Protein AF-A0A8B7E6K8-F1 (afdb_monomer_lite)

Secondary structure (DSSP, 8-state):
--HHHHHHHHHHHHHHHHHHHHHHHHHHHHHHHHHHHHHHHHHHHHHHHHHHHHHHHHHH-TTS-PPPTTTHHHHHHHHHHHHHHHHHHHHTT--SHHHHHHHHHHHIIIIITTHHHHHHHHTTHHHHHHHHHHHHHHHHHHHHHTGGG---THHHHHHHHHHHHHS------

Structure (mmCIF, N/CA/C/O backbone):
data_AF-A0A8B7E6K8-F1
#
_entry.id   AF-A0A8B7E6K8-F1
#
loop_
_atom_site.group_PDB
_atom_site.id
_atom_site.type_symbol
_atom_site.label_atom_id
_atom_site.label_alt_id
_atom_site.label_comp_id
_atom_site.label_asym_id
_atom_site.label_entity_id
_atom_site.label_seq_id
_atom_site.pdbx_PDB_ins_code
_atom_site.Cartn_x
_atom_site.Cartn_y
_atom_site.Cartn_z
_atom_site.occupancy
_atom_site.B_iso_or_equiv
_atom_site.auth_seq_id
_atom_site.auth_comp_id
_atom_site.auth_asym_id
_atom_site.auth_atom_id
_atom_site.pdbx_PDB_model_num
ATOM 1 N N . MET A 1 1 ? -44.374 36.396 42.648 1.00 59.31 1 MET A N 1
ATOM 2 C CA . MET A 1 1 ? -43.168 35.664 42.188 1.00 59.31 1 MET A CA 1
ATOM 3 C C . MET A 1 1 ? -42.153 36.664 41.630 1.00 59.31 1 MET A C 1
ATOM 5 O O . MET A 1 1 ? -42.457 37.327 40.643 1.00 59.31 1 MET A O 1
ATOM 9 N N . SER A 1 2 ? -41.024 36.884 42.321 1.00 72.00 2 SER A N 1
ATOM 10 C CA . SER A 1 2 ? -40.158 38.061 42.105 1.00 72.00 2 SER A CA 1
ATOM 11 C C . SER A 1 2 ? -39.382 38.002 40.779 1.00 72.00 2 SER A C 1
ATOM 13 O O . SER A 1 2 ? -38.995 36.928 40.314 1.00 72.00 2 SER A O 1
ATOM 15 N N . ARG A 1 3 ? -39.141 39.168 40.158 1.00 73.06 3 ARG A N 1
ATOM 16 C CA . ARG A 1 3 ? -38.395 39.312 38.888 1.00 73.06 3 ARG A CA 1
ATOM 17 C C . ARG A 1 3 ? -37.007 38.647 38.936 1.00 73.06 3 ARG A C 1
ATOM 19 O O . ARG A 1 3 ? -36.525 38.168 37.911 1.00 73.06 3 ARG A O 1
ATOM 26 N N . ASN A 1 4 ? -36.419 38.542 40.127 1.00 72.75 4 ASN A N 1
ATOM 27 C CA . ASN A 1 4 ? -35.128 37.895 40.361 1.00 72.75 4 ASN A CA 1
ATOM 28 C C . ASN A 1 4 ? -35.198 36.365 40.200 1.00 72.75 4 ASN A C 1
ATOM 30 O O . ASN A 1 4 ? -34.284 35.775 39.633 1.00 72.75 4 ASN A O 1
ATOM 34 N N . CYS A 1 5 ? -36.312 35.725 40.574 1.00 67.12 5 CYS A N 1
ATOM 35 C CA . CYS A 1 5 ? -36.519 34.282 40.397 1.00 67.12 5 CYS A CA 1
ATOM 36 C C . CYS A 1 5 ? -36.565 33.885 38.905 1.00 67.12 5 CYS A C 1
ATOM 38 O O . CYS A 1 5 ? -35.890 32.946 38.488 1.00 67.12 5 CYS A O 1
ATOM 40 N N . LYS A 1 6 ? -37.252 34.677 38.064 1.00 72.81 6 LYS A N 1
ATOM 41 C CA . LYS A 1 6 ? -37.303 34.455 36.604 1.00 72.81 6 LYS A CA 1
ATOM 42 C C . LYS A 1 6 ? -35.950 34.678 35.915 1.00 72.81 6 LYS A C 1
ATOM 44 O O . LYS A 1 6 ? -35.632 33.954 34.974 1.00 72.81 6 LYS A O 1
ATOM 49 N N . ARG A 1 7 ? -35.150 35.655 36.368 1.00 76.00 7 ARG A N 1
ATOM 50 C CA . ARG A 1 7 ? -33.782 35.881 35.856 1.00 76.00 7 ARG A CA 1
ATOM 51 C C . ARG A 1 7 ? -32.857 34.715 36.197 1.00 76.00 7 ARG A C 1
ATOM 53 O O . ARG A 1 7 ? -32.134 34.246 35.325 1.00 76.00 7 ARG A O 1
ATOM 60 N N . MET A 1 8 ? -32.946 34.205 37.424 1.00 73.69 8 MET A N 1
ATOM 61 C CA . MET A 1 8 ? -32.121 33.088 37.884 1.00 73.69 8 MET A CA 1
ATOM 62 C C . MET A 1 8 ? -32.458 31.776 37.159 1.00 73.69 8 MET A C 1
ATOM 64 O O . MET A 1 8 ? -31.558 31.022 36.804 1.00 73.69 8 MET A O 1
ATOM 68 N N . GLN A 1 9 ? -33.737 31.527 36.860 1.00 73.56 9 GLN A N 1
ATOM 69 C CA . GLN A 1 9 ? -34.141 30.380 36.0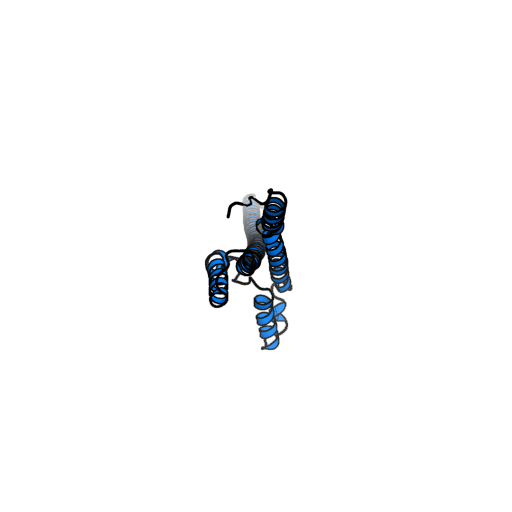40 1.00 73.56 9 GLN A CA 1
ATOM 70 C C . GLN A 1 9 ? -33.648 30.510 34.596 1.00 73.56 9 GLN A C 1
ATOM 72 O O . GLN A 1 9 ? -33.086 29.564 34.057 1.00 73.56 9 GLN A O 1
ATOM 77 N N . ARG A 1 10 ? -33.784 31.691 33.981 1.00 78.50 10 ARG A N 1
ATOM 78 C CA . ARG A 1 10 ? -33.334 31.927 32.601 1.00 78.50 10 ARG A CA 1
ATOM 79 C C . ARG A 1 10 ? -31.814 31.774 32.447 1.00 78.50 10 ARG A C 1
ATOM 81 O O . ARG A 1 10 ? -31.374 31.189 31.467 1.00 78.50 10 ARG A O 1
ATOM 88 N N . ALA A 1 11 ? -31.035 32.220 33.436 1.00 79.75 11 ALA A N 1
ATOM 89 C CA . ALA A 1 11 ? -29.585 32.020 33.471 1.00 79.75 11 ALA A CA 1
ATOM 90 C C . ALA A 1 11 ? -29.203 30.532 33.574 1.00 79.75 11 ALA A C 1
ATOM 92 O O . ALA A 1 11 ? -28.304 30.083 32.869 1.00 79.75 11 ALA A O 1
ATOM 93 N N . LYS A 1 12 ? -29.931 29.746 34.382 1.00 81.62 12 LYS A N 1
ATOM 94 C CA . LYS A 1 12 ? -29.737 28.289 34.452 1.00 81.62 12 LYS A CA 1
ATOM 95 C C . LYS A 1 12 ? -30.014 27.606 33.110 1.00 81.62 12 LYS A C 1
ATOM 97 O O . LYS A 1 12 ? -29.212 26.783 32.690 1.00 81.62 12 LYS A O 1
ATOM 102 N N . TYR A 1 13 ? -31.097 27.967 32.418 1.00 80.88 13 TYR A N 1
ATOM 103 C CA . TYR A 1 13 ? -31.407 27.385 31.106 1.00 80.88 13 TYR A CA 1
ATOM 104 C C . TYR A 1 13 ? -30.409 27.798 30.018 1.00 80.88 13 TYR A C 1
ATOM 106 O O . TYR A 1 13 ? -30.045 26.956 29.206 1.00 80.88 13 TYR A O 1
ATOM 114 N N . HIS A 1 14 ? -29.917 29.042 30.027 1.00 84.25 14 HIS A N 1
ATOM 115 C CA . HIS A 1 14 ? -28.852 29.462 29.109 1.00 84.25 14 HIS A CA 1
ATOM 116 C C . HIS A 1 14 ? -27.558 28.684 29.341 1.00 84.25 14 HIS A C 1
ATOM 118 O O . HIS A 1 14 ? -26.988 28.173 28.390 1.00 84.25 14 HIS A O 1
ATOM 124 N N . MET A 1 15 ? -27.130 28.524 30.595 1.00 80.69 15 MET A N 1
ATOM 125 C CA . MET A 1 15 ? -25.917 27.766 30.912 1.00 80.69 15 MET A CA 1
ATOM 126 C C . MET A 1 15 ? -26.021 26.298 30.467 1.00 80.69 15 MET A C 1
ATOM 128 O O . MET A 1 15 ? -25.060 25.740 29.952 1.00 80.69 15 MET A O 1
ATOM 132 N N . ILE A 1 16 ? -27.197 25.682 30.627 1.00 82.38 16 ILE A N 1
ATOM 133 C CA . ILE A 1 16 ? -27.453 24.311 30.160 1.00 82.38 16 ILE A CA 1
ATOM 134 C C . ILE A 1 16 ? -27.465 24.241 28.624 1.00 82.38 16 ILE A C 1
ATOM 136 O O . ILE A 1 16 ? -26.926 23.292 28.062 1.00 82.38 16 ILE A O 1
ATOM 140 N N . ALA A 1 17 ? -28.041 25.235 27.942 1.00 83.25 17 ALA A N 1
ATOM 141 C CA . ALA A 1 17 ? -28.073 25.292 26.481 1.00 83.25 17 ALA A CA 1
ATOM 142 C C . ALA A 1 17 ? -26.674 25.485 25.871 1.00 83.25 17 ALA A C 1
ATOM 144 O O . ALA A 1 17 ? -26.327 24.777 24.933 1.00 83.25 17 ALA A O 1
ATOM 145 N N . GLU A 1 18 ? -25.852 26.371 26.438 1.00 85.81 18 GLU A N 1
ATOM 146 C CA . GLU A 1 18 ? -24.450 26.571 26.035 1.00 85.81 18 GLU A CA 1
ATOM 147 C C . GLU A 1 18 ? -23.635 25.284 26.218 1.00 85.81 18 GLU A C 1
ATOM 149 O O . GLU A 1 18 ? -22.907 24.869 25.320 1.00 85.81 18 GLU A O 1
ATOM 154 N N . LEU A 1 19 ? -23.811 24.593 27.351 1.00 80.25 19 LEU A N 1
ATOM 155 C CA . LEU A 1 19 ? -23.129 23.325 27.610 1.00 80.25 19 LEU A CA 1
ATOM 156 C C . LEU A 1 19 ? -23.549 22.233 26.611 1.00 80.25 19 LEU A C 1
ATOM 158 O O . LEU A 1 19 ? -22.713 21.450 26.167 1.00 80.25 19 LEU A O 1
ATOM 162 N N . PHE A 1 20 ? -24.831 22.197 26.236 1.00 83.31 20 PHE A N 1
ATOM 163 C CA . PHE A 1 20 ? -25.351 21.273 25.228 1.00 83.31 20 PHE A CA 1
ATOM 164 C C . PHE A 1 20 ? -24.813 21.586 23.825 1.00 83.31 20 PHE A C 1
ATOM 166 O O . PHE A 1 20 ? -24.430 20.663 23.111 1.00 83.31 20 PHE A O 1
ATOM 173 N N . ILE A 1 21 ? -24.724 22.868 23.453 1.00 82.50 21 ILE A N 1
ATOM 174 C CA . ILE A 1 21 ? -24.148 23.315 22.176 1.00 82.50 21 ILE A CA 1
ATOM 175 C C . ILE A 1 21 ? -22.664 22.946 22.103 1.00 82.50 21 ILE A C 1
ATOM 177 O O . ILE A 1 21 ? -22.258 22.276 21.161 1.00 82.50 21 ILE A O 1
ATOM 181 N N . ILE A 1 22 ? -21.874 23.275 23.130 1.00 81.44 22 ILE A N 1
ATOM 182 C CA . ILE A 1 22 ? -20.438 22.956 23.173 1.00 81.44 22 ILE A CA 1
ATOM 183 C C . ILE A 1 22 ? -20.210 21.441 23.098 1.00 81.44 22 ILE A C 1
ATOM 185 O O . ILE A 1 22 ? -19.325 20.982 22.374 1.00 81.44 22 ILE A O 1
ATOM 189 N N . PHE A 1 23 ? -21.001 20.650 23.828 1.00 83.62 23 PHE A N 1
ATOM 190 C CA . PHE A 1 23 ? -20.898 19.192 23.798 1.00 83.62 23 PHE A CA 1
ATOM 191 C C . PHE A 1 23 ? -21.258 18.630 22.419 1.00 83.62 23 PHE A C 1
ATOM 193 O O . PHE A 1 23 ? -20.518 17.803 21.888 1.00 83.62 23 PHE A O 1
ATOM 200 N N . ASN A 1 24 ? -22.347 19.109 21.813 1.00 83.00 24 ASN A N 1
ATOM 201 C CA . ASN A 1 24 ? -22.772 18.682 20.485 1.00 83.00 24 ASN A CA 1
ATOM 202 C C . ASN A 1 24 ? -21.750 19.070 19.403 1.00 83.00 24 ASN A C 1
ATOM 204 O O . ASN A 1 24 ? -21.353 18.215 18.616 1.00 83.00 24 ASN A O 1
ATOM 208 N N . ASP A 1 25 ? -21.247 20.304 19.412 1.00 82.69 25 ASP A N 1
ATOM 209 C CA . ASP A 1 25 ? -20.233 20.772 18.460 1.00 82.69 25 ASP A CA 1
ATOM 210 C C . ASP A 1 25 ? -18.905 20.029 18.630 1.00 82.69 25 ASP A C 1
ATOM 212 O O . ASP A 1 25 ? -18.258 19.670 17.643 1.00 82.69 25 ASP A O 1
ATOM 216 N N . THR A 1 26 ? -18.515 19.722 19.872 1.00 79.38 26 THR A N 1
ATOM 217 C CA . THR A 1 26 ? -17.331 18.897 20.138 1.00 79.38 26 THR A CA 1
ATOM 218 C C . THR A 1 26 ? -17.530 17.491 19.585 1.00 79.38 26 THR A C 1
ATOM 220 O O . THR A 1 26 ? -16.656 16.996 18.881 1.00 79.38 26 THR A O 1
ATOM 223 N N . LEU A 1 27 ? -18.676 16.849 19.829 1.00 79.94 27 LEU A N 1
ATOM 224 C CA . LEU A 1 27 ? -18.949 15.506 19.308 1.00 79.94 27 LEU A CA 1
ATOM 225 C C . LEU A 1 27 ? -19.000 15.461 17.775 1.00 79.94 27 LEU A C 1
ATOM 227 O O . LEU A 1 27 ? -18.411 14.555 17.185 1.00 79.94 27 LEU A O 1
ATOM 231 N N . VAL A 1 28 ? -19.644 16.437 17.131 1.00 78.44 28 VAL A N 1
ATOM 232 C CA . VAL A 1 28 ? -19.680 16.557 15.664 1.00 78.44 28 VAL A CA 1
ATOM 233 C C . VAL A 1 28 ? -18.268 16.763 15.111 1.00 78.44 28 VAL A C 1
ATOM 235 O O . VAL A 1 28 ? -17.879 16.090 14.159 1.00 78.44 28 VAL A O 1
ATOM 238 N N . SER A 1 29 ? -17.458 17.606 15.756 1.00 81.19 29 SER A N 1
ATOM 239 C CA . SER A 1 29 ? -16.063 17.836 15.360 1.00 81.19 29 SER A CA 1
ATOM 240 C C . SER A 1 29 ? -15.196 16.582 15.507 1.00 81.19 29 SER A C 1
ATOM 242 O O . SER A 1 29 ? -14.369 16.301 14.642 1.00 81.19 29 SER A O 1
ATOM 244 N N . GLN A 1 30 ? -15.394 15.795 16.571 1.00 78.12 30 GLN A N 1
ATOM 245 C CA . GLN A 1 30 ? -14.696 14.517 16.755 1.00 78.12 30 GLN A CA 1
ATOM 246 C C . GLN A 1 30 ? -15.101 13.500 15.679 1.00 78.12 30 GLN A C 1
ATOM 248 O O . GLN A 1 30 ? -14.241 12.794 15.151 1.00 78.12 30 GLN A O 1
ATOM 253 N N . LEU A 1 31 ? -16.386 13.448 15.311 1.00 79.06 31 LEU A N 1
ATOM 254 C CA . LEU A 1 31 ? -16.872 12.565 14.251 1.00 79.06 31 LEU A CA 1
ATOM 255 C C . LEU A 1 31 ? -16.270 12.943 12.889 1.00 79.06 31 LEU A C 1
ATOM 257 O O . LEU A 1 31 ? -15.765 12.079 12.173 1.00 79.06 31 LEU A O 1
ATOM 261 N N . GLU A 1 32 ? -16.255 14.235 12.555 1.00 85.31 32 GLU A N 1
ATOM 262 C CA . GLU A 1 32 ? -15.641 14.745 11.325 1.00 85.31 32 GLU A CA 1
ATOM 263 C C . GLU A 1 32 ? -14.131 14.497 11.293 1.00 85.31 32 GLU A C 1
ATOM 265 O O . GLU A 1 32 ? -13.591 14.089 10.266 1.00 85.31 32 GLU A O 1
ATOM 270 N N . LEU A 1 33 ? -13.435 14.657 12.418 1.00 82.69 33 LEU A N 1
ATOM 271 C CA . LEU A 1 33 ? -12.001 14.385 12.500 1.00 82.69 33 LEU A CA 1
ATOM 272 C C . LEU A 1 33 ? -11.681 12.909 12.228 1.00 82.69 33 LEU A C 1
ATOM 274 O O . LEU A 1 33 ? -10.796 12.606 11.422 1.00 82.69 33 LEU A O 1
ATOM 278 N N . VAL A 1 34 ? -12.428 11.989 12.848 1.00 84.25 34 VAL A N 1
ATOM 279 C CA . VAL A 1 34 ? -12.337 10.550 12.547 1.00 84.25 34 VAL A CA 1
ATOM 280 C C . VAL A 1 34 ? -12.640 10.309 11.071 1.00 84.25 34 VAL A C 1
ATOM 282 O O . VAL A 1 34 ? -11.974 9.489 10.426 1.00 84.25 34 VAL A O 1
ATOM 285 N N . ASN A 1 35 ? -13.584 11.075 10.514 1.00 86.06 35 ASN A N 1
ATOM 286 C CA . ASN A 1 35 ? -13.944 10.950 9.119 1.00 86.06 35 ASN A CA 1
ATOM 287 C C . ASN A 1 35 ? -12.804 11.338 8.166 1.00 86.06 35 ASN A C 1
ATOM 289 O O . ASN A 1 35 ? -12.459 10.609 7.233 1.00 86.06 35 ASN A O 1
ATOM 293 N N . TYR A 1 36 ? -12.172 12.478 8.414 1.00 87.69 36 TYR A N 1
ATOM 294 C CA . TYR A 1 36 ? -11.003 12.919 7.660 1.00 87.69 36 TYR A CA 1
ATOM 295 C C . TYR A 1 36 ? -9.826 11.963 7.815 1.00 87.69 36 TYR A C 1
ATOM 297 O O . TYR A 1 36 ? -9.147 11.672 6.828 1.00 87.69 36 TYR A O 1
ATOM 305 N N . PHE A 1 37 ? -9.617 11.425 9.017 1.00 87.25 37 PHE A N 1
ATOM 306 C CA . PHE A 1 37 ? -8.547 10.471 9.264 1.00 87.25 37 PHE A CA 1
ATOM 307 C C . PHE A 1 37 ? -8.694 9.211 8.400 1.00 87.25 37 PHE A C 1
ATOM 309 O O . PHE A 1 37 ? -7.715 8.794 7.782 1.00 87.25 37 PHE A O 1
ATOM 316 N N . TYR A 1 38 ? -9.899 8.634 8.264 1.00 87.50 38 TYR A N 1
ATOM 317 C CA . TYR A 1 38 ? -10.075 7.472 7.381 1.00 87.50 38 TYR A CA 1
ATOM 318 C C . TYR A 1 38 ? -9.859 7.824 5.909 1.00 87.50 38 TYR A C 1
ATOM 320 O O . TYR A 1 38 ? -9.250 7.034 5.187 1.00 87.50 38 TYR A O 1
ATOM 328 N N . LYS A 1 39 ? -10.317 9.001 5.449 1.00 90.12 39 LYS A N 1
ATOM 329 C CA . LYS A 1 39 ? -10.135 9.424 4.047 1.00 90.12 39 LYS A CA 1
ATOM 330 C C . LYS A 1 39 ? -8.654 9.547 3.740 1.00 90.12 39 LYS A C 1
ATOM 332 O O . LYS A 1 39 ? -8.180 9.011 2.742 1.00 90.12 39 LYS A O 1
ATOM 337 N N . LEU A 1 40 ? -7.930 10.199 4.643 1.00 91.38 40 LEU A N 1
ATOM 338 C CA . LEU A 1 40 ? -6.494 10.384 4.552 1.00 91.38 40 LEU A CA 1
ATOM 339 C C . LEU A 1 40 ? -5.762 9.035 4.573 1.00 91.38 40 LEU A C 1
ATOM 341 O O . LEU A 1 40 ? -4.912 8.774 3.725 1.00 91.38 40 LEU A O 1
ATOM 345 N N . PHE A 1 41 ? -6.159 8.134 5.470 1.00 91.44 41 PHE A N 1
ATOM 346 C CA . PHE A 1 41 ? -5.597 6.789 5.568 1.00 91.44 41 PHE A CA 1
ATOM 347 C C . PHE A 1 41 ? -5.799 5.965 4.285 1.00 91.44 41 PHE A C 1
ATOM 349 O O . PHE A 1 41 ? -4.864 5.320 3.803 1.00 91.44 41 PHE A O 1
ATOM 356 N N . LEU A 1 42 ? -7.001 5.995 3.695 1.00 92.44 42 LEU A N 1
ATOM 357 C CA . LEU A 1 42 ? -7.296 5.323 2.422 1.00 92.44 42 LEU A CA 1
ATOM 358 C C . LEU A 1 42 ? -6.524 5.946 1.256 1.00 92.44 42 LEU A C 1
ATOM 360 O O . LEU A 1 42 ? -5.984 5.212 0.427 1.00 92.44 42 LEU A O 1
ATOM 364 N N . PHE A 1 43 ? -6.423 7.274 1.218 1.00 93.69 43 PHE A N 1
ATOM 365 C CA . PHE A 1 43 ? -5.645 7.991 0.212 1.00 93.69 43 PHE A CA 1
ATOM 366 C C . PHE A 1 43 ? -4.173 7.567 0.239 1.00 93.69 43 PHE A C 1
ATOM 368 O O . PHE A 1 43 ? -3.628 7.160 -0.787 1.00 93.69 43 PHE A O 1
ATOM 375 N N . PHE A 1 44 ? -3.541 7.558 1.415 1.00 94.38 44 PHE A N 1
ATOM 376 C CA . PHE A 1 44 ? -2.146 7.132 1.526 1.00 94.38 44 PHE A CA 1
ATOM 377 C C . PHE A 1 44 ? -1.947 5.651 1.194 1.00 94.38 44 PHE A C 1
ATOM 379 O O . PHE A 1 44 ? -0.902 5.296 0.647 1.00 94.38 44 PHE A O 1
ATOM 386 N N . LYS A 1 45 ? -2.929 4.780 1.465 1.00 93.56 45 LYS A N 1
ATOM 387 C CA . LYS A 1 45 ? -2.888 3.379 1.007 1.00 93.56 45 LYS A CA 1
ATOM 388 C C . LYS A 1 45 ? -2.915 3.261 -0.510 1.00 93.56 45 LYS A C 1
ATOM 390 O O . LYS A 1 45 ? -2.135 2.484 -1.056 1.00 93.56 45 LYS A O 1
ATOM 395 N N . LEU A 1 46 ? -3.785 4.027 -1.163 1.00 95.12 46 LEU A N 1
ATOM 396 C CA . LEU A 1 46 ? -3.877 4.074 -2.616 1.00 95.12 46 LEU A CA 1
ATOM 397 C C . LEU A 1 46 ? -2.546 4.546 -3.208 1.00 95.12 46 LEU A C 1
ATOM 399 O O . LEU A 1 46 ? -1.932 3.800 -3.963 1.00 95.12 46 LEU A O 1
ATOM 403 N N . VAL A 1 47 ? -2.044 5.708 -2.777 1.00 95.06 47 VAL A N 1
ATOM 404 C CA . VAL A 1 47 ? -0.774 6.281 -3.263 1.00 95.06 47 VAL A CA 1
ATOM 405 C C . VAL A 1 47 ? 0.405 5.334 -3.028 1.00 95.06 47 VAL A C 1
ATOM 407 O O . VAL A 1 47 ? 1.186 5.085 -3.943 1.00 95.06 47 VAL A O 1
ATOM 410 N N . SER A 1 48 ? 0.523 4.756 -1.828 1.00 94.50 48 SER A N 1
ATOM 411 C CA . SER A 1 48 ? 1.613 3.820 -1.515 1.00 94.50 48 SER A CA 1
ATOM 412 C C . SER A 1 48 ? 1.581 2.582 -2.415 1.00 94.50 48 SER A C 1
ATOM 414 O O . SER A 1 48 ? 2.633 2.099 -2.829 1.00 94.50 48 SER A O 1
ATOM 416 N N . SER A 1 49 ? 0.390 2.057 -2.721 1.00 94.94 49 SER A N 1
ATOM 417 C CA . SER A 1 49 ? 0.241 0.873 -3.575 1.00 94.94 49 SER A CA 1
ATOM 418 C C . SER A 1 49 ? 0.494 1.195 -5.051 1.00 94.94 49 SER A C 1
ATOM 420 O O . SER A 1 49 ? 1.174 0.424 -5.728 1.00 94.94 49 SER A O 1
ATOM 422 N N . THR A 1 50 ? 0.065 2.375 -5.517 1.00 96.00 50 THR A N 1
ATOM 423 C CA . THR A 1 50 ? 0.420 2.922 -6.838 1.00 96.00 50 THR A CA 1
ATOM 424 C C . THR A 1 50 ? 1.931 2.992 -7.018 1.00 96.00 50 THR A C 1
ATOM 426 O O . THR A 1 50 ? 2.458 2.485 -8.008 1.00 96.00 50 THR A O 1
ATOM 429 N N . LEU A 1 51 ? 2.639 3.571 -6.042 1.00 95.38 51 LEU A N 1
ATOM 430 C CA . LEU A 1 51 ? 4.098 3.670 -6.075 1.00 95.38 51 LEU A CA 1
ATOM 431 C C . LEU A 1 51 ? 4.755 2.290 -6.064 1.00 95.38 51 LEU A C 1
ATOM 433 O O . LEU A 1 51 ? 5.647 2.039 -6.868 1.00 95.38 51 LEU A O 1
ATOM 437 N N . LEU A 1 52 ? 4.305 1.383 -5.192 1.00 95.25 52 LEU A N 1
ATOM 438 C CA . LEU A 1 52 ? 4.883 0.045 -5.104 1.00 95.25 52 LEU A CA 1
ATOM 439 C C . LEU A 1 52 ? 4.774 -0.708 -6.436 1.00 95.25 52 LEU A C 1
ATOM 441 O O . LEU A 1 52 ? 5.781 -1.209 -6.928 1.00 95.25 52 LEU A O 1
ATOM 445 N N . VAL A 1 53 ? 3.576 -0.789 -7.024 1.00 96.19 53 VAL A N 1
ATOM 446 C CA . VAL A 1 53 ? 3.373 -1.551 -8.267 1.00 96.19 53 VAL A CA 1
ATOM 447 C C . VAL A 1 53 ? 4.073 -0.884 -9.450 1.00 96.19 53 VAL A C 1
ATOM 449 O O . VAL A 1 53 ? 4.760 -1.572 -10.202 1.00 96.19 53 VAL A O 1
ATOM 452 N N . GLY A 1 54 ? 3.977 0.443 -9.578 1.00 96.31 54 GLY A N 1
ATOM 453 C CA . GLY A 1 54 ? 4.648 1.175 -10.655 1.00 96.31 54 GLY A CA 1
ATOM 454 C C . GLY A 1 54 ? 6.173 1.029 -10.611 1.00 96.31 54 GLY A C 1
ATOM 455 O O . GLY A 1 54 ? 6.800 0.785 -11.641 1.00 96.31 54 GLY A O 1
ATOM 456 N N . LEU A 1 55 ? 6.777 1.102 -9.419 1.00 95.56 55 LEU A N 1
ATOM 457 C CA . LEU A 1 55 ? 8.221 0.914 -9.253 1.00 95.56 55 LEU A CA 1
ATOM 458 C C . LEU A 1 55 ? 8.651 -0.539 -9.469 1.00 95.56 55 LEU A C 1
ATOM 460 O O . LEU A 1 55 ? 9.720 -0.771 -10.028 1.00 95.56 55 LEU A O 1
ATOM 464 N N . ILE A 1 56 ? 7.833 -1.519 -9.069 1.00 95.56 56 ILE A N 1
ATOM 465 C CA . ILE A 1 56 ? 8.109 -2.926 -9.380 1.00 95.56 56 ILE A CA 1
ATOM 466 C C . ILE A 1 56 ? 8.152 -3.121 -10.896 1.00 95.56 56 ILE A C 1
ATOM 468 O O . ILE A 1 56 ? 9.123 -3.690 -11.379 1.00 95.56 56 ILE A O 1
ATOM 472 N N . PHE A 1 57 ? 7.170 -2.612 -11.645 1.00 95.69 57 PHE A N 1
ATOM 473 C CA . PHE A 1 57 ? 7.170 -2.708 -13.110 1.00 95.69 57 PHE A CA 1
ATOM 474 C C . PHE A 1 57 ? 8.368 -2.002 -13.744 1.00 95.69 57 PHE A C 1
ATOM 476 O O . PHE A 1 57 ? 9.006 -2.558 -14.635 1.00 95.69 57 PHE A O 1
ATOM 483 N N . ALA A 1 58 ? 8.745 -0.831 -13.227 1.00 94.44 58 ALA A N 1
ATOM 484 C CA . ALA A 1 58 ? 9.942 -0.136 -13.684 1.00 94.44 58 ALA A CA 1
ATOM 485 C C . ALA A 1 58 ? 11.229 -0.945 -13.454 1.00 94.44 58 ALA A C 1
ATOM 487 O O . ALA A 1 58 ? 12.114 -0.915 -14.307 1.00 94.44 58 ALA A O 1
ATOM 488 N N . LEU A 1 59 ? 11.347 -1.667 -12.334 1.00 94.62 59 LEU A N 1
ATOM 489 C CA . LEU A 1 59 ? 12.522 -2.495 -12.043 1.00 94.62 59 LEU A CA 1
ATOM 490 C C . LEU A 1 59 ? 12.532 -3.837 -12.782 1.00 94.62 59 LEU A C 1
ATOM 492 O O . LEU A 1 59 ? 13.613 -4.373 -13.026 1.00 94.62 59 LEU A O 1
ATOM 496 N N . THR A 1 60 ? 11.365 -4.415 -13.075 1.00 93.94 60 THR A N 1
ATOM 497 C CA . THR A 1 60 ? 11.261 -5.748 -13.689 1.00 93.94 60 THR A CA 1
ATOM 498 C C . THR A 1 60 ? 11.203 -5.721 -15.213 1.00 93.94 60 THR A C 1
ATOM 500 O O . THR A 1 60 ? 11.417 -6.769 -15.830 1.00 93.94 60 THR A O 1
ATOM 503 N N . ASP A 1 61 ? 10.948 -4.568 -15.838 1.00 92.31 61 ASP A N 1
ATOM 504 C CA . ASP A 1 61 ? 11.018 -4.458 -17.293 1.00 92.31 61 ASP A CA 1
ATOM 505 C C . ASP A 1 61 ? 12.466 -4.576 -17.793 1.00 92.31 61 ASP A C 1
ATOM 507 O O . ASP A 1 61 ? 13.326 -3.747 -17.504 1.00 92.31 61 ASP A O 1
ATOM 511 N N . LYS A 1 62 ? 12.711 -5.599 -18.617 1.00 88.69 62 LYS A N 1
ATOM 512 C CA . LYS A 1 62 ? 14.004 -5.891 -19.253 1.00 88.69 62 LYS A CA 1
ATOM 513 C C . LYS A 1 62 ? 14.443 -4.831 -20.263 1.00 88.69 62 LYS A C 1
ATOM 515 O O . LYS A 1 62 ? 15.614 -4.798 -20.629 1.00 88.69 62 LYS A O 1
ATOM 520 N N . ARG A 1 63 ? 13.505 -4.022 -20.758 1.00 88.25 63 ARG A N 1
ATOM 521 C CA . ARG A 1 63 ? 13.768 -2.896 -21.665 1.00 88.25 63 ARG A CA 1
ATOM 522 C C . ARG A 1 63 ? 14.291 -1.670 -20.907 1.00 88.25 63 ARG A C 1
ATOM 524 O O . ARG A 1 63 ? 14.864 -0.784 -21.529 1.00 88.25 63 ARG A O 1
ATOM 531 N N . ASN A 1 64 ? 14.102 -1.623 -19.587 1.00 89.25 64 ASN A N 1
ATOM 532 C CA . ASN A 1 64 ? 14.644 -0.577 -18.729 1.00 89.25 64 ASN A CA 1
ATOM 533 C C . ASN A 1 64 ? 16.033 -0.972 -18.192 1.00 89.25 64 ASN A C 1
ATOM 535 O O . ASN A 1 64 ? 16.387 -2.152 -18.137 1.00 89.25 64 ASN A O 1
ATOM 539 N N . ALA A 1 65 ? 16.813 0.012 -17.742 1.00 86.25 65 ALA A N 1
ATOM 540 C CA . ALA A 1 65 ? 18.081 -0.198 -17.044 1.00 86.25 65 ALA A CA 1
ATOM 541 C C . ALA A 1 65 ? 17.840 -0.697 -15.602 1.00 86.25 65 ALA A C 1
ATOM 543 O O . ALA A 1 65 ? 18.075 0.014 -14.623 1.00 86.25 65 ALA A O 1
ATOM 544 N N . GLY A 1 66 ? 17.309 -1.914 -15.479 1.00 86.62 66 GLY A N 1
ATOM 545 C CA . GLY A 1 66 ? 16.998 -2.557 -14.206 1.00 86.62 66 GLY A CA 1
ATOM 546 C C . GLY A 1 66 ? 18.226 -3.151 -13.495 1.00 86.62 66 GLY A C 1
ATOM 547 O O . GLY A 1 66 ? 19.268 -3.388 -14.113 1.00 86.62 66 GLY A O 1
ATOM 548 N N . PRO A 1 67 ? 18.119 -3.416 -12.180 1.00 90.38 67 PRO A N 1
ATOM 549 C CA . PRO A 1 67 ? 19.155 -4.099 -11.412 1.00 90.38 67 PRO A CA 1
ATOM 550 C C . PRO A 1 67 ? 19.358 -5.546 -11.881 1.00 90.38 67 PRO A C 1
ATOM 552 O O . PRO A 1 67 ? 18.474 -6.157 -12.485 1.00 90.38 67 PRO A O 1
ATOM 555 N N . SER A 1 68 ? 20.507 -6.138 -11.540 1.00 92.00 68 SER A N 1
ATOM 556 C CA . SER A 1 68 ? 20.742 -7.555 -11.823 1.00 92.00 68 SER A CA 1
ATOM 557 C C . SER A 1 68 ? 19.732 -8.450 -11.080 1.00 92.00 68 SER A C 1
ATOM 559 O O . SER A 1 68 ? 19.288 -8.105 -9.977 1.00 92.00 68 SER A O 1
ATOM 561 N N . PRO A 1 69 ? 19.378 -9.632 -11.623 1.00 91.44 69 PRO A N 1
ATOM 562 C CA . PRO A 1 69 ? 18.387 -10.519 -11.007 1.00 91.44 69 PRO A CA 1
ATOM 563 C C . PRO A 1 69 ? 18.706 -10.911 -9.559 1.00 91.44 69 PRO A C 1
ATOM 565 O O . PRO A 1 69 ? 17.796 -11.158 -8.771 1.00 91.44 69 PRO A O 1
ATOM 568 N N . GLN A 1 70 ? 19.990 -10.952 -9.195 1.00 94.81 70 GLN A N 1
ATOM 569 C CA . GLN A 1 70 ? 20.448 -11.310 -7.853 1.00 94.81 70 GLN A CA 1
ATOM 570 C C . GLN A 1 70 ? 20.161 -10.210 -6.823 1.00 94.81 70 GLN A C 1
ATOM 572 O O . GLN A 1 70 ? 19.880 -10.522 -5.667 1.00 94.81 70 GLN A O 1
ATOM 577 N N . VAL A 1 71 ? 20.219 -8.934 -7.222 1.00 95.12 71 VAL A N 1
ATOM 578 C CA . VAL A 1 71 ? 19.996 -7.794 -6.312 1.00 95.12 71 VAL A CA 1
ATOM 579 C C . VAL A 1 71 ? 18.579 -7.228 -6.409 1.00 95.12 71 VAL A C 1
ATOM 581 O O . VAL A 1 71 ? 18.162 -6.470 -5.537 1.00 95.12 71 VAL A O 1
ATOM 584 N N . LEU A 1 72 ? 17.798 -7.639 -7.411 1.00 94.50 72 LEU A N 1
ATOM 585 C CA . LEU A 1 72 ? 16.406 -7.225 -7.591 1.00 94.50 72 LEU A CA 1
ATOM 586 C C . LEU A 1 72 ? 15.535 -7.400 -6.322 1.00 94.50 72 LEU A C 1
ATOM 588 O O . LEU A 1 72 ? 14.841 -6.443 -5.968 1.00 94.50 72 LEU A O 1
ATOM 592 N N . PRO A 1 73 ? 15.581 -8.528 -5.575 1.00 95.38 73 PRO A N 1
ATOM 593 C CA . PRO A 1 73 ? 14.808 -8.664 -4.337 1.00 95.38 73 PRO A CA 1
ATOM 594 C C . PRO A 1 73 ? 15.199 -7.637 -3.268 1.00 95.38 73 PRO A C 1
ATOM 596 O O . PRO A 1 73 ? 14.333 -7.122 -2.560 1.00 95.38 73 PRO A O 1
ATOM 599 N N . LEU A 1 74 ? 16.491 -7.299 -3.177 1.00 96.56 74 LEU A N 1
ATOM 600 C CA . LEU A 1 74 ? 16.985 -6.271 -2.263 1.00 96.56 74 LEU A CA 1
ATOM 601 C C . LEU A 1 74 ? 16.459 -4.889 -2.667 1.00 96.56 74 LEU A C 1
ATOM 603 O O . LEU A 1 74 ? 15.967 -4.157 -1.812 1.00 96.56 74 LEU A O 1
ATOM 607 N N . CYS A 1 75 ? 16.490 -4.550 -3.958 1.00 96.12 75 CYS A N 1
ATOM 608 C CA . CYS A 1 75 ? 15.945 -3.289 -4.469 1.00 96.12 75 CYS A CA 1
ATOM 609 C C . CYS A 1 75 ? 14.442 -3.149 -4.178 1.00 96.12 75 CYS A C 1
ATOM 611 O O . CYS A 1 75 ? 14.004 -2.101 -3.706 1.00 96.12 75 CYS A O 1
ATOM 613 N N . ILE A 1 76 ? 13.657 -4.212 -4.386 1.00 95.38 76 ILE A N 1
ATOM 614 C CA . ILE A 1 76 ? 12.227 -4.225 -4.034 1.00 95.38 76 ILE A CA 1
ATOM 615 C C . ILE A 1 76 ? 12.048 -4.056 -2.519 1.00 95.38 76 ILE A C 1
ATOM 617 O O . ILE A 1 76 ? 11.204 -3.273 -2.083 1.00 95.38 76 ILE A O 1
ATOM 621 N N . GLY A 1 77 ? 12.867 -4.727 -1.706 1.00 94.75 77 GLY A N 1
ATOM 622 C CA . GLY A 1 77 ? 12.873 -4.552 -0.253 1.00 94.75 77 GLY A CA 1
ATOM 623 C C . GLY A 1 77 ? 13.150 -3.106 0.171 1.00 94.75 77 GLY A C 1
ATOM 624 O O . GLY A 1 77 ? 12.456 -2.582 1.042 1.00 94.75 77 GLY A O 1
ATOM 625 N N . LEU A 1 78 ? 14.095 -2.431 -0.487 1.00 96.06 78 LEU A N 1
ATOM 626 C CA . LEU A 1 78 ? 14.396 -1.017 -0.249 1.00 96.06 78 LEU A CA 1
ATOM 627 C C . LEU A 1 78 ? 13.255 -0.087 -0.681 1.00 96.06 78 LEU A C 1
ATOM 629 O O . LEU A 1 78 ? 13.003 0.902 0.003 1.00 96.06 78 LEU A O 1
ATOM 633 N N . ILE A 1 79 ? 12.521 -0.412 -1.751 1.00 94.88 79 ILE A N 1
ATOM 634 C CA . ILE A 1 79 ? 11.299 0.320 -2.128 1.00 94.88 79 ILE A CA 1
ATOM 635 C C . ILE A 1 79 ? 10.256 0.203 -1.020 1.00 94.88 79 ILE A C 1
ATOM 637 O O . ILE A 1 79 ? 9.732 1.215 -0.554 1.00 94.88 79 ILE A O 1
ATOM 641 N N . VAL A 1 80 ? 9.971 -1.020 -0.568 1.00 94.38 80 VAL A N 1
ATOM 642 C CA . VAL A 1 80 ? 9.006 -1.254 0.515 1.00 94.38 80 VAL A CA 1
ATOM 643 C C . VAL A 1 80 ? 9.444 -0.512 1.780 1.00 94.38 80 VAL A C 1
ATOM 645 O O . VAL A 1 80 ? 8.630 0.176 2.397 1.00 94.38 80 VAL A O 1
ATOM 648 N N . PHE A 1 81 ? 10.734 -0.573 2.117 1.00 94.44 81 PHE A N 1
ATOM 649 C CA . PHE A 1 81 ? 11.321 0.155 3.238 1.00 94.44 81 PHE A CA 1
ATOM 650 C C . PHE A 1 81 ? 11.145 1.673 3.108 1.00 94.44 81 PHE A C 1
ATOM 652 O O . PHE A 1 81 ? 10.651 2.303 4.043 1.00 94.44 81 PHE A O 1
ATOM 659 N N . GLY A 1 82 ? 11.467 2.254 1.951 1.00 94.69 82 GLY A N 1
ATOM 660 C CA . GLY A 1 82 ? 11.339 3.689 1.688 1.00 94.69 82 GLY A CA 1
ATOM 661 C C . GLY A 1 82 ? 9.893 4.184 1.752 1.00 94.69 82 GLY A C 1
ATOM 662 O O . GLY A 1 82 ? 9.609 5.165 2.440 1.00 94.69 82 GLY A O 1
ATOM 663 N N . ILE A 1 83 ? 8.955 3.467 1.121 1.00 93.94 83 ILE A N 1
ATOM 664 C CA . ILE A 1 83 ? 7.511 3.758 1.222 1.00 93.94 83 ILE A CA 1
ATOM 665 C C . ILE A 1 83 ? 7.061 3.654 2.684 1.00 93.94 83 ILE A C 1
ATOM 667 O O . ILE A 1 83 ? 6.273 4.463 3.170 1.00 93.94 83 ILE A O 1
ATOM 671 N N . GLY A 1 84 ? 7.605 2.679 3.403 1.00 91.62 84 GLY A N 1
ATOM 672 C CA . GLY A 1 84 ? 7.408 2.484 4.824 1.00 91.62 84 GLY A CA 1
ATOM 673 C C . GLY A 1 84 ? 7.834 3.653 5.703 1.00 91.62 84 GLY A C 1
ATOM 674 O O . GLY A 1 84 ? 7.081 4.056 6.586 1.00 91.62 84 GLY A O 1
ATOM 675 N N . LEU A 1 85 ? 9.016 4.213 5.458 1.00 93.56 85 LEU A N 1
ATOM 676 C CA . LEU A 1 85 ? 9.501 5.388 6.181 1.00 93.56 85 LEU A CA 1
ATOM 677 C C . LEU A 1 85 ? 8.694 6.646 5.833 1.00 93.56 85 LEU A C 1
ATOM 679 O O . LEU A 1 85 ? 8.400 7.441 6.720 1.00 93.56 85 LEU A O 1
ATOM 683 N N . ALA A 1 86 ? 8.298 6.806 4.569 1.00 91.31 86 ALA A N 1
ATOM 684 C CA . ALA A 1 86 ? 7.560 7.982 4.108 1.00 91.31 86 ALA A CA 1
ATOM 685 C C . ALA A 1 86 ? 6.080 7.979 4.538 1.00 91.31 86 ALA A C 1
ATOM 687 O O . ALA A 1 86 ? 5.535 9.010 4.934 1.00 91.31 86 ALA A O 1
ATOM 688 N N . PHE A 1 87 ? 5.413 6.823 4.466 1.00 91.38 87 PHE A N 1
ATOM 689 C CA . PHE A 1 87 ? 3.956 6.721 4.613 1.00 91.38 87 PHE A CA 1
ATOM 690 C C . PHE A 1 87 ? 3.500 5.713 5.674 1.00 91.38 87 PHE A C 1
ATOM 692 O O . PHE A 1 87 ? 2.297 5.538 5.867 1.00 91.38 87 PHE A O 1
ATOM 699 N N . GLY A 1 88 ? 4.415 5.065 6.400 1.00 87.19 88 GLY A N 1
ATOM 700 C CA . GLY A 1 88 ? 4.092 3.977 7.329 1.00 87.19 88 GLY A CA 1
ATOM 701 C C . GLY A 1 88 ? 3.088 4.356 8.415 1.00 87.19 88 GLY A C 1
ATOM 702 O O . GLY A 1 88 ? 2.146 3.599 8.650 1.00 87.19 88 GLY A O 1
ATOM 703 N N . ILE A 1 89 ? 3.234 5.540 9.018 1.00 87.00 89 ILE A N 1
ATOM 704 C CA . ILE A 1 89 ? 2.297 6.058 10.033 1.00 87.00 89 ILE A CA 1
ATOM 705 C C . ILE A 1 89 ? 0.940 6.394 9.398 1.00 87.00 89 ILE A C 1
ATOM 707 O O . ILE A 1 89 ? -0.108 6.111 9.972 1.00 87.00 89 ILE A O 1
ATOM 711 N N . ASN A 1 90 ? 0.957 6.928 8.178 1.00 87.12 90 ASN A N 1
ATOM 712 C CA . ASN A 1 90 ? -0.235 7.398 7.482 1.00 87.12 90 ASN A CA 1
ATOM 713 C C . ASN A 1 90 ? -1.105 6.267 6.909 1.00 87.12 90 ASN A C 1
ATOM 715 O O . ASN A 1 90 ? -2.312 6.440 6.783 1.00 87.12 90 ASN A O 1
ATOM 719 N N . CYS A 1 91 ? -0.523 5.118 6.543 1.00 82.88 91 CYS A N 1
ATOM 720 C CA . CYS A 1 91 ? -1.243 4.000 5.912 1.00 82.88 91 CYS A CA 1
ATOM 721 C C . CYS A 1 91 ? -1.158 2.672 6.696 1.00 82.88 91 CYS A C 1
ATOM 723 O O . CYS A 1 91 ? -1.662 1.630 6.242 1.00 82.88 91 CYS A O 1
ATOM 725 N N . GLY A 1 92 ? -0.505 2.673 7.865 1.00 81.19 92 GLY A N 1
ATOM 726 C CA . GLY A 1 92 ? -0.288 1.488 8.705 1.00 81.19 92 GLY A CA 1
ATOM 727 C C . GLY A 1 92 ? 0.600 0.422 8.050 1.00 81.19 92 GLY A C 1
ATOM 728 O O . GLY A 1 92 ? 0.454 -0.773 8.327 1.00 81.19 92 GLY A O 1
ATOM 729 N N . TYR A 1 93 ? 1.459 0.831 7.106 1.00 79.00 93 TYR A N 1
ATOM 730 C CA . TYR A 1 93 ? 2.305 -0.056 6.290 1.00 79.00 93 TYR A CA 1
ATOM 731 C C . TYR A 1 93 ? 1.512 -1.114 5.491 1.00 79.00 93 TYR A C 1
ATOM 733 O O . TYR A 1 93 ? 2.025 -2.148 5.060 1.00 79.00 93 TYR A O 1
ATOM 741 N N . GLY A 1 94 ? 0.206 -0.923 5.322 1.00 77.56 94 GLY A 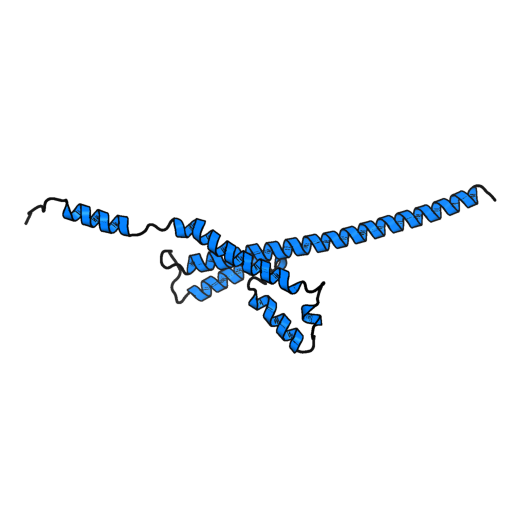N 1
ATOM 742 C CA . GLY A 1 94 ? -0.635 -1.874 4.605 1.00 77.56 94 GLY A CA 1
ATOM 743 C C . GLY A 1 94 ? -0.710 -1.507 3.134 1.00 77.56 94 GLY A C 1
ATOM 744 O O . GLY A 1 94 ? -1.698 -0.891 2.744 1.00 77.56 94 GLY A O 1
ATOM 745 N N . ILE A 1 95 ? 0.327 -1.873 2.378 1.00 83.00 95 ILE A N 1
ATOM 746 C CA . ILE A 1 95 ? 0.473 -1.605 0.934 1.00 83.00 95 ILE A CA 1
ATOM 747 C C . ILE A 1 95 ? -0.065 -2.776 0.081 1.00 83.00 95 ILE A C 1
ATOM 749 O O . ILE A 1 95 ? -0.430 -2.593 -1.078 1.00 83.00 95 ILE A O 1
ATOM 753 N N . ASN A 1 96 ? -0.135 -3.977 0.671 1.00 84.75 96 ASN A N 1
ATOM 754 C CA . ASN A 1 96 ? -0.613 -5.208 0.040 1.00 84.75 96 ASN A CA 1
ATOM 755 C C . ASN A 1 96 ? -1.933 -5.703 0.683 1.00 84.75 96 ASN A C 1
ATOM 757 O O . ASN A 1 96 ? -1.963 -5.925 1.904 1.00 84.75 96 ASN A O 1
ATOM 761 N N . PRO A 1 97 ? -2.996 -5.957 -0.110 1.00 85.12 97 PRO A N 1
ATOM 762 C CA . PRO A 1 97 ? -4.257 -6.534 0.359 1.00 85.12 97 PRO A CA 1
ATOM 763 C C . PRO A 1 97 ? -4.094 -7.765 1.260 1.00 85.12 97 PRO A C 1
ATOM 765 O O . PRO A 1 97 ? -4.673 -7.812 2.348 1.00 85.12 97 PRO A O 1
ATOM 768 N N . ALA A 1 98 ? -3.246 -8.720 0.866 1.00 87.31 98 ALA A N 1
ATOM 769 C CA . ALA A 1 98 ? -3.014 -9.960 1.603 1.00 87.31 98 ALA A CA 1
ATOM 770 C C . ALA A 1 98 ? -2.409 -9.696 2.991 1.00 87.31 98 ALA A C 1
ATOM 772 O O . ALA A 1 98 ? -2.860 -10.266 3.984 1.00 87.31 98 ALA A O 1
ATOM 773 N N . ARG A 1 99 ? -1.468 -8.743 3.091 1.00 86.25 99 ARG A N 1
ATOM 774 C CA . ARG A 1 99 ? -0.866 -8.321 4.371 1.00 86.25 99 ARG A CA 1
ATOM 775 C C . ARG A 1 99 ? -1.913 -7.756 5.335 1.00 86.25 99 ARG A C 1
ATOM 777 O O . ARG A 1 99 ? -1.741 -7.857 6.543 1.00 86.25 99 ARG A O 1
ATOM 784 N N . ASN A 1 100 ? -2.979 -7.138 4.825 1.00 84.25 100 ASN A N 1
ATOM 785 C CA . ASN A 1 100 ? -4.021 -6.553 5.672 1.00 84.25 100 ASN A CA 1
ATOM 786 C C . ASN A 1 100 ? -5.098 -7.576 6.053 1.00 84.25 100 ASN A C 1
ATOM 788 O O . ASN A 1 100 ? -5.621 -7.501 7.163 1.00 84.25 100 ASN A O 1
ATOM 792 N N . LEU A 1 101 ? -5.447 -8.493 5.147 1.00 86.81 101 LEU A N 1
ATOM 793 C CA . LEU A 1 101 ? -6.554 -9.430 5.337 1.00 86.81 101 LEU A CA 1
ATOM 794 C C . LEU A 1 101 ? -6.143 -10.677 6.132 1.00 86.81 101 LEU A C 1
ATOM 796 O O . LEU A 1 101 ? -6.870 -11.080 7.037 1.00 86.81 101 LEU A O 1
ATOM 800 N N . ILE A 1 102 ? -4.974 -11.260 5.844 1.00 88.88 102 ILE A N 1
ATOM 801 C CA . ILE A 1 102 ? -4.549 -12.532 6.453 1.00 88.88 102 ILE A CA 1
ATOM 802 C C . ILE A 1 102 ? -4.439 -12.425 7.980 1.00 88.88 102 ILE A C 1
ATOM 804 O O . ILE A 1 102 ? -5.032 -13.266 8.652 1.00 88.88 102 ILE A O 1
ATOM 808 N N . PRO A 1 103 ? -3.784 -11.399 8.566 1.00 88.75 103 PRO A N 1
ATOM 809 C CA . PRO A 1 103 ? -3.719 -11.283 10.020 1.00 88.75 103 PRO A CA 1
ATOM 810 C C . PRO A 1 103 ? -5.097 -11.143 10.669 1.00 88.75 103 PRO A C 1
ATOM 812 O O . PRO A 1 103 ? -5.285 -11.634 11.772 1.00 88.75 103 PRO A O 1
ATOM 815 N N . ARG A 1 104 ? -6.072 -10.524 9.987 1.00 87.81 104 ARG A N 1
ATOM 816 C CA . ARG A 1 104 ? -7.443 -10.357 10.500 1.00 87.81 104 ARG A CA 1
ATOM 817 C C . ARG A 1 104 ? -8.237 -11.656 10.470 1.00 87.81 104 ARG A C 1
ATOM 819 O O . ARG A 1 104 ? -8.975 -11.948 11.403 1.00 87.81 104 ARG A O 1
ATOM 826 N N . ILE A 1 105 ? -8.083 -12.437 9.403 1.00 90.19 105 ILE A N 1
ATOM 827 C CA . ILE A 1 105 ? -8.675 -13.776 9.321 1.00 90.19 105 ILE A CA 1
ATOM 828 C C . ILE A 1 105 ? -8.034 -14.678 10.376 1.00 90.19 105 ILE A C 1
ATOM 830 O O . ILE A 1 105 ? -8.734 -15.390 11.089 1.00 90.19 105 ILE A O 1
ATOM 834 N N . PHE A 1 106 ? -6.709 -14.612 10.518 1.00 92.31 106 PHE A N 1
ATOM 835 C CA . PHE A 1 106 ? -5.999 -15.377 11.530 1.00 92.31 106 PHE A CA 1
ATOM 836 C C . PHE A 1 106 ? -6.476 -15.022 12.940 1.00 92.31 106 PHE A C 1
ATOM 838 O O . PHE A 1 106 ? -6.808 -15.927 13.695 1.00 92.31 106 PHE A O 1
ATOM 845 N N . THR A 1 107 ? -6.588 -13.737 13.291 1.00 90.50 107 THR A N 1
ATOM 846 C CA . THR A 1 107 ? -7.092 -13.341 14.616 1.00 90.50 107 THR A CA 1
ATOM 847 C C . THR A 1 107 ? -8.544 -13.755 14.828 1.00 90.50 107 THR A C 1
ATOM 849 O O . THR A 1 107 ? -8.882 -14.207 15.923 1.00 90.50 107 THR A O 1
ATOM 852 N N . ALA A 1 108 ? -9.383 -13.691 13.790 1.00 90.25 108 ALA A N 1
ATOM 853 C CA . ALA A 1 108 ? -10.753 -14.190 13.855 1.00 90.25 108 ALA A CA 1
ATOM 854 C C . ALA A 1 108 ? -10.805 -15.685 14.217 1.00 90.25 108 ALA A C 1
ATOM 856 O O . ALA A 1 108 ? -11.586 -16.099 15.074 1.00 90.25 108 ALA A O 1
ATOM 857 N N . ILE A 1 109 ? -9.926 -16.493 13.620 1.00 92.69 109 ILE A N 1
ATOM 858 C CA . ILE A 1 109 ? -9.829 -17.933 13.896 1.00 92.69 109 ILE A CA 1
ATOM 859 C C . ILE A 1 109 ? -9.158 -18.201 15.254 1.00 92.69 109 ILE A C 1
ATOM 861 O O . ILE A 1 109 ? -9.558 -19.116 15.968 1.00 92.69 109 ILE A O 1
ATOM 865 N N . ALA A 1 110 ? -8.182 -17.382 15.652 1.00 92.00 110 ALA A N 1
ATOM 866 C CA . ALA A 1 110 ? -7.372 -17.553 16.862 1.00 92.00 110 ALA A CA 1
ATOM 867 C C . ALA A 1 110 ? -8.093 -17.196 18.178 1.00 92.00 110 ALA A C 1
ATOM 869 O O . ALA A 1 110 ? -7.456 -17.121 19.226 1.00 92.00 110 ALA A O 1
ATOM 870 N N . GLY A 1 111 ? -9.408 -16.970 18.141 1.00 89.81 111 GLY A N 1
ATOM 871 C CA . GLY A 1 111 ? -10.234 -16.770 19.335 1.00 89.81 111 GLY A CA 1
ATOM 872 C C . GLY A 1 111 ? -10.922 -15.410 19.424 1.00 89.81 111 GLY A C 1
ATOM 873 O O . GLY A 1 111 ? -11.835 -15.267 20.233 1.00 89.81 111 GLY A O 1
ATOM 874 N N . TRP A 1 112 ? -10.568 -14.448 18.562 1.00 87.94 112 TRP A N 1
ATOM 875 C CA . TRP A 1 112 ? -11.257 -13.150 18.488 1.00 87.94 112 TRP A CA 1
ATOM 876 C C . TRP A 1 112 ? -12.513 -13.168 17.614 1.00 87.94 112 TRP A C 1
ATOM 878 O O . TRP A 1 112 ? -13.179 -12.144 17.521 1.00 87.94 112 TRP A O 1
ATOM 888 N N . LYS A 1 113 ? -12.846 -14.307 16.990 1.00 88.44 113 LYS A N 1
ATOM 889 C CA . LYS A 1 113 ? -14.099 -14.540 16.254 1.00 88.44 113 LYS A CA 1
ATOM 890 C C . LYS A 1 113 ? -14.409 -13.401 15.261 1.00 88.44 113 LYS A C 1
ATOM 892 O O . LYS A 1 113 ? -13.517 -12.895 14.582 1.00 88.44 113 LYS A O 1
ATOM 897 N N . VAL A 1 114 ? -15.676 -13.022 15.105 1.00 84.81 114 VAL A N 1
ATOM 898 C CA . VAL A 1 114 ? -16.106 -12.027 14.108 1.00 84.81 114 VAL A CA 1
ATOM 899 C C . VAL A 1 114 ? -15.709 -10.610 14.533 1.00 84.81 114 VAL A C 1
ATOM 901 O O . VAL A 1 114 ? -15.598 -9.725 13.688 1.00 84.81 114 VAL A O 1
ATOM 904 N N . GLU A 1 115 ? -15.400 -10.394 15.808 1.00 83.06 115 GLU A N 1
ATOM 905 C CA . GLU A 1 115 ? -14.986 -9.119 16.391 1.00 83.06 115 GLU A CA 1
ATOM 906 C C . GLU A 1 115 ? -13.695 -8.578 15.753 1.00 83.06 115 GLU A C 1
ATOM 908 O O . GLU A 1 115 ? -13.529 -7.367 15.600 1.00 83.06 115 GLU A O 1
ATOM 913 N N . ALA A 1 116 ? -12.818 -9.464 15.274 1.00 78.75 116 ALA A N 1
ATOM 914 C CA . ALA A 1 116 ? -11.631 -9.090 14.499 1.00 78.75 116 ALA A CA 1
ATOM 915 C C . ALA A 1 116 ? -11.955 -8.450 13.128 1.00 78.75 116 ALA A C 1
ATOM 917 O O . ALA A 1 116 ? -11.131 -7.719 12.561 1.00 78.75 116 ALA A O 1
ATOM 918 N N . LEU A 1 117 ? -13.147 -8.720 12.589 1.00 82.50 117 LEU A N 1
ATOM 919 C CA . LEU A 1 117 ? -13.620 -8.251 11.283 1.00 82.50 117 LEU A CA 1
ATOM 920 C C . LEU A 1 117 ? -14.728 -7.197 11.397 1.00 82.50 117 LEU A C 1
ATOM 922 O O . LEU A 1 117 ? -14.888 -6.398 10.477 1.00 82.50 117 LEU A O 1
ATOM 926 N N . SER A 1 118 ? -15.468 -7.155 12.506 1.00 82.44 118 SER A N 1
ATOM 927 C CA . SER A 1 118 ? -16.620 -6.262 12.686 1.00 82.44 118 SER A CA 1
ATOM 928 C C . SER A 1 118 ? -16.260 -4.844 13.136 1.00 82.44 118 SER A C 1
ATOM 930 O O . SER A 1 118 ? -17.148 -3.992 13.226 1.00 82.44 118 SER A O 1
ATOM 932 N N . TYR A 1 119 ? -14.975 -4.555 13.373 1.00 79.56 119 TYR A N 1
ATOM 933 C CA . TYR A 1 119 ? -14.511 -3.224 13.766 1.00 79.56 119 TYR A CA 1
ATOM 934 C C . TYR A 1 119 ? -15.057 -2.125 12.836 1.00 79.56 119 TYR A C 1
ATOM 936 O O . TYR A 1 119 ? -14.890 -2.199 11.615 1.00 79.56 119 TYR A O 1
ATOM 944 N N . GLN A 1 120 ? -15.679 -1.102 13.437 1.00 74.06 120 GLN A N 1
ATOM 945 C CA . GLN A 1 120 ? -16.244 0.075 12.758 1.00 74.06 120 GLN A CA 1
ATOM 946 C C . GLN A 1 120 ? -17.118 -0.295 11.548 1.00 74.06 120 GLN A C 1
ATOM 948 O O . GLN A 1 120 ? -16.857 0.129 10.426 1.00 74.06 120 GLN A O 1
ATOM 953 N N . ASN A 1 121 ? -18.145 -1.118 11.780 1.00 81.56 121 ASN A N 1
ATOM 954 C CA . ASN A 1 121 ? -19.094 -1.549 10.750 1.00 81.56 121 ASN A CA 1
ATOM 955 C C . ASN A 1 121 ? -18.403 -2.212 9.543 1.00 81.56 121 ASN A C 1
ATOM 957 O O . ASN A 1 121 ? -18.599 -1.828 8.390 1.00 81.56 121 ASN A O 1
ATOM 961 N N . TYR A 1 122 ? -17.563 -3.211 9.828 1.00 82.62 122 TYR A N 1
ATOM 962 C CA . TYR A 1 122 ? -16.859 -3.999 8.815 1.00 82.62 122 TYR A CA 1
ATOM 963 C C . TYR A 1 122 ? -15.909 -3.185 7.926 1.00 82.62 122 TYR A C 1
ATOM 965 O O . TYR A 1 122 ? -15.725 -3.506 6.758 1.00 82.62 122 TYR A O 1
ATOM 973 N N . TYR A 1 123 ? -15.221 -2.177 8.464 1.00 84.56 123 TYR A N 1
ATOM 974 C CA . TYR A 1 123 ? -14.325 -1.303 7.691 1.00 84.56 123 TYR A CA 1
ATOM 975 C C . TYR A 1 123 ? -13.151 -2.022 6.983 1.00 84.56 123 TYR A C 1
ATOM 977 O O . TYR A 1 123 ? -12.473 -1.437 6.143 1.00 84.56 123 TYR A O 1
ATOM 985 N N . PHE A 1 124 ? -12.881 -3.297 7.280 1.00 86.12 124 PHE A N 1
ATOM 986 C CA . PHE A 1 124 ? -11.732 -4.042 6.750 1.00 86.12 124 PHE A CA 1
ATOM 987 C C . PHE A 1 124 ? -11.660 -4.109 5.210 1.00 86.12 124 PHE A C 1
ATOM 989 O O . PHE A 1 124 ? -10.555 -4.218 4.672 1.00 86.12 124 PHE A O 1
ATOM 996 N N . TRP A 1 125 ? -12.794 -4.032 4.500 1.00 88.56 125 TRP A N 1
ATOM 997 C CA . TRP A 1 125 ? -12.840 -4.105 3.033 1.00 88.56 125 TRP A CA 1
ATOM 998 C C . TRP A 1 125 ? -12.358 -2.817 2.351 1.00 88.56 125 TRP A C 1
ATOM 1000 O O . TRP A 1 125 ? -11.737 -2.884 1.290 1.00 88.56 125 TRP A O 1
ATOM 1010 N N . ALA A 1 126 ? -12.584 -1.646 2.954 1.00 90.44 126 ALA A N 1
ATOM 1011 C CA . ALA A 1 126 ? -12.269 -0.363 2.322 1.00 90.44 126 ALA A CA 1
ATOM 1012 C C . ALA A 1 126 ? -10.756 -0.189 2.070 1.00 90.44 126 ALA A C 1
ATOM 1014 O O . ALA A 1 126 ? -10.366 0.109 0.937 1.00 90.44 126 ALA A O 1
ATOM 1015 N N . PRO A 1 127 ? -9.864 -0.478 3.041 1.00 89.25 127 PRO A N 1
ATOM 1016 C CA . PRO A 1 127 ? -8.427 -0.518 2.800 1.00 89.25 127 PRO A CA 1
ATOM 1017 C C . PRO A 1 127 ? -8.015 -1.491 1.696 1.00 89.25 127 PRO A C 1
ATOM 1019 O O . PRO A 1 127 ? -7.075 -1.195 0.961 1.00 89.25 127 PRO A O 1
ATOM 1022 N N . ILE A 1 128 ? -8.664 -2.656 1.596 1.00 91.88 128 ILE A N 1
ATOM 1023 C CA . ILE A 1 128 ? -8.343 -3.685 0.595 1.00 91.88 128 ILE A CA 1
ATOM 1024 C C . ILE A 1 128 ? -8.610 -3.141 -0.808 1.00 91.88 128 ILE A C 1
ATOM 1026 O O . ILE A 1 128 ? -7.723 -3.203 -1.659 1.00 91.88 128 ILE A O 1
ATOM 1030 N N . LEU A 1 129 ? -9.782 -2.538 -1.019 1.00 93.50 129 LEU A N 1
ATOM 1031 C CA . LEU A 1 129 ? -10.124 -1.919 -2.298 1.00 93.50 129 LEU A CA 1
ATOM 1032 C C . LEU A 1 129 ? -9.175 -0.774 -2.655 1.00 93.50 129 LEU A C 1
ATOM 1034 O O . LEU A 1 129 ? -8.704 -0.723 -3.786 1.00 93.50 129 LEU A O 1
ATOM 1038 N N . ALA A 1 130 ? -8.828 0.097 -1.703 1.00 93.50 130 ALA A N 1
ATOM 1039 C CA . ALA A 1 130 ? -7.890 1.195 -1.956 1.00 93.50 130 ALA A CA 1
ATOM 1040 C C . ALA A 1 130 ? -6.520 0.698 -2.457 1.00 93.50 130 ALA A C 1
ATOM 1042 O O . ALA A 1 130 ? -5.933 1.301 -3.352 1.00 93.50 130 ALA A O 1
ATOM 1043 N N . GLN A 1 131 ? -6.025 -0.419 -1.917 1.00 94.00 131 GLN A N 1
ATOM 1044 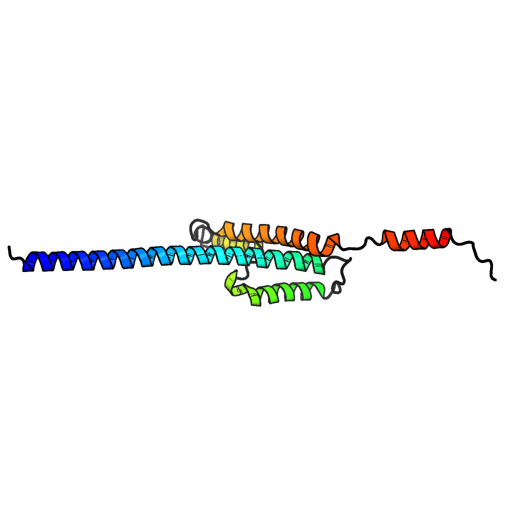C CA . GLN A 1 131 ? -4.757 -1.019 -2.344 1.00 94.00 131 GLN A CA 1
ATOM 1045 C C . GLN A 1 131 ? -4.868 -1.700 -3.714 1.00 94.00 131 GLN A C 1
ATOM 1047 O O . GLN A 1 131 ? -3.973 -1.550 -4.536 1.00 94.00 131 GLN A O 1
ATOM 1052 N N . LEU A 1 132 ? -5.966 -2.412 -3.991 1.00 95.06 132 LEU A N 1
ATOM 1053 C CA . LEU A 1 132 ? -6.199 -3.006 -5.313 1.00 95.06 132 LEU A CA 1
ATOM 1054 C C . LEU A 1 132 ? -6.285 -1.929 -6.401 1.00 95.06 132 LEU A C 1
ATOM 1056 O O . LEU A 1 132 ? -5.625 -2.040 -7.433 1.00 95.06 132 LEU A O 1
ATOM 1060 N N . LEU A 1 133 ? -7.043 -0.860 -6.140 1.00 96.38 133 LEU A N 1
ATOM 1061 C CA . LEU A 1 133 ? -7.146 0.288 -7.039 1.00 96.38 133 LEU A CA 1
ATOM 1062 C C . LEU A 1 133 ? -5.796 0.985 -7.216 1.00 96.38 133 LEU A C 1
ATOM 1064 O O . LEU A 1 133 ? -5.420 1.292 -8.342 1.00 96.38 133 LEU A O 1
ATOM 1068 N N . GLY A 1 134 ? -5.043 1.183 -6.131 1.00 95.38 134 GLY A N 1
ATOM 1069 C CA . GLY A 1 134 ? -3.693 1.736 -6.202 1.00 95.38 134 GLY A CA 1
ATOM 1070 C C . GLY A 1 134 ? -2.772 0.897 -7.088 1.00 95.38 134 GLY A C 1
ATOM 1071 O O . GLY A 1 134 ? -2.120 1.440 -7.970 1.00 95.38 134 GLY A O 1
ATOM 1072 N N . GLY A 1 135 ? -2.780 -0.431 -6.950 1.00 95.31 135 GLY A N 1
ATOM 1073 C CA . GLY A 1 135 ? -1.979 -1.307 -7.809 1.00 95.31 135 GLY A CA 1
ATOM 1074 C C . GLY A 1 135 ? -2.317 -1.178 -9.299 1.00 95.31 135 GLY A C 1
ATOM 1075 O O . GLY A 1 135 ? -1.415 -1.054 -10.127 1.00 95.31 135 GLY A O 1
ATOM 1076 N N . VAL A 1 136 ? -3.609 -1.121 -9.637 1.00 97.06 136 VAL A N 1
ATOM 1077 C CA . VAL A 1 136 ? -4.067 -0.878 -11.016 1.00 97.06 136 VAL A CA 1
ATOM 1078 C C . VAL A 1 136 ? -3.598 0.492 -11.517 1.00 97.06 136 VAL A C 1
ATOM 1080 O O . VAL A 1 136 ? -3.057 0.597 -12.615 1.00 97.06 136 VAL A O 1
ATOM 1083 N N . LEU A 1 137 ? -3.737 1.540 -10.705 1.00 97.62 137 LEU A N 1
ATOM 1084 C CA . LEU A 1 137 ? -3.248 2.877 -11.048 1.00 97.62 137 LEU A CA 1
ATOM 1085 C C . LEU A 1 137 ? -1.724 2.911 -11.219 1.00 97.62 137 LEU A C 1
ATOM 1087 O O . LEU A 1 137 ? -1.234 3.620 -12.092 1.00 97.62 137 LEU A O 1
ATOM 1091 N N . GLY A 1 138 ? -0.975 2.138 -10.430 1.00 96.75 138 GLY A N 1
ATOM 1092 C CA . GLY A 1 138 ? 0.479 2.011 -10.549 1.00 96.75 138 GLY A CA 1
ATOM 1093 C C . GLY A 1 138 ? 0.897 1.402 -11.883 1.00 96.75 138 GLY A C 1
ATOM 1094 O O . GLY A 1 138 ? 1.811 1.912 -12.531 1.00 96.75 138 GLY A O 1
ATOM 1095 N N . ALA A 1 139 ? 0.176 0.371 -12.330 1.00 96.56 139 ALA A N 1
ATOM 1096 C CA . ALA A 1 139 ? 0.357 -0.217 -13.652 1.00 96.56 139 ALA A CA 1
ATOM 1097 C C . ALA A 1 139 ? 0.119 0.811 -14.768 1.00 96.56 139 ALA A C 1
ATOM 1099 O O . ALA A 1 139 ? 0.976 1.001 -15.627 1.00 96.56 139 ALA A O 1
ATOM 1100 N N . PHE A 1 140 ? -1.008 1.529 -14.725 1.00 97.62 140 PHE A N 1
ATOM 1101 C CA . PHE A 1 140 ? -1.308 2.571 -15.713 1.00 97.62 140 PHE A CA 1
ATOM 1102 C C . PHE A 1 140 ? -0.292 3.713 -15.699 1.00 97.62 140 PHE A C 1
ATOM 1104 O O . PHE A 1 140 ? 0.126 4.171 -16.761 1.00 97.62 140 PHE A O 1
ATOM 1111 N N . ALA A 1 141 ? 0.134 4.157 -14.515 1.00 96.88 141 ALA A N 1
ATOM 1112 C CA . ALA A 1 141 ? 1.146 5.197 -14.380 1.00 96.88 141 ALA A CA 1
ATOM 1113 C C . ALA A 1 141 ? 2.471 4.773 -15.031 1.00 96.88 141 ALA A C 1
ATOM 1115 O O . ALA A 1 141 ? 3.083 5.572 -15.740 1.00 96.88 141 ALA A O 1
ATOM 1116 N N . TYR A 1 142 ? 2.878 3.514 -14.842 1.00 96.31 142 TYR A N 1
ATOM 1117 C CA . TYR A 1 142 ? 4.054 2.941 -15.491 1.00 96.31 142 TYR A CA 1
ATOM 1118 C C . TYR A 1 142 ? 3.902 2.894 -17.019 1.00 96.31 142 TYR A C 1
ATOM 1120 O O . TYR A 1 142 ? 4.800 3.349 -17.729 1.00 96.31 142 TYR A O 1
ATOM 1128 N N . ILE A 1 143 ? 2.755 2.419 -17.517 1.00 95.06 143 ILE A N 1
ATOM 1129 C CA . ILE A 1 143 ? 2.493 2.322 -18.958 1.00 95.06 143 ILE A CA 1
ATOM 1130 C C . ILE A 1 143 ? 2.623 3.699 -19.617 1.00 95.06 143 ILE A C 1
ATOM 1132 O O . ILE A 1 143 ? 3.385 3.885 -20.564 1.0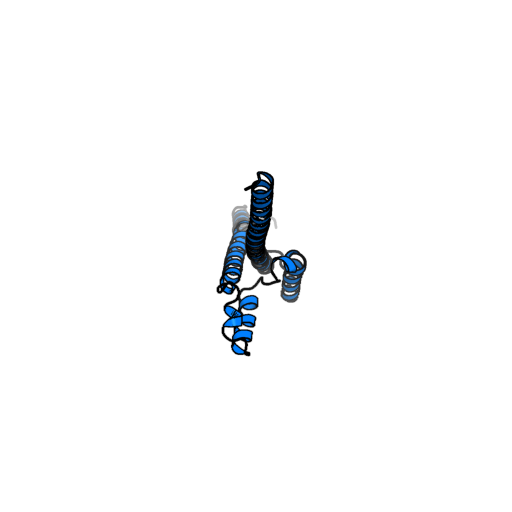0 95.06 143 ILE A O 1
ATOM 1136 N N . ILE A 1 144 ? 1.895 4.679 -19.078 1.00 95.81 144 ILE A N 1
ATOM 1137 C CA . ILE A 1 144 ? 1.810 6.027 -19.646 1.00 95.81 144 ILE A CA 1
ATOM 1138 C C . ILE A 1 144 ? 3.159 6.747 -19.571 1.00 95.81 144 ILE A C 1
ATOM 1140 O O . ILE A 1 144 ? 3.541 7.442 -20.508 1.00 95.81 144 ILE A O 1
ATOM 1144 N N . SER A 1 145 ? 3.880 6.592 -18.460 1.00 94.25 145 SER A N 1
ATOM 1145 C CA . SER A 1 145 ? 5.087 7.386 -18.205 1.00 94.25 145 SER A CA 1
ATOM 1146 C C . SER A 1 145 ? 6.354 6.755 -18.774 1.00 94.25 145 SER A C 1
ATOM 1148 O O . SER A 1 145 ? 7.263 7.483 -19.157 1.00 94.25 145 SER A O 1
ATOM 1150 N N . ILE A 1 146 ? 6.445 5.424 -18.822 1.00 93.50 146 ILE A N 1
ATOM 1151 C CA . ILE A 1 146 ? 7.679 4.709 -19.180 1.00 93.50 146 ILE A CA 1
ATOM 1152 C C . ILE A 1 146 ? 7.454 3.829 -20.405 1.00 93.50 146 ILE A C 1
ATOM 1154 O O . ILE A 1 146 ? 8.119 4.029 -21.417 1.00 93.50 146 ILE A O 1
ATOM 1158 N N . GLU A 1 147 ? 6.500 2.900 -20.350 1.00 91.31 147 GLU A N 1
ATOM 1159 C CA . GLU A 1 147 ? 6.374 1.859 -21.377 1.00 91.31 147 GLU A CA 1
ATOM 1160 C C . GLU A 1 147 ? 6.125 2.410 -22.786 1.00 91.31 147 GLU A C 1
ATOM 1162 O O . GLU A 1 147 ? 6.748 1.948 -23.740 1.00 91.31 147 GLU A O 1
ATOM 1167 N N . ILE A 1 148 ? 5.262 3.423 -22.923 1.00 92.56 148 ILE A N 1
ATOM 1168 C CA . ILE A 1 148 ? 4.962 4.057 -24.220 1.00 92.56 148 ILE A CA 1
ATOM 1169 C C . ILE A 1 148 ? 6.209 4.705 -24.849 1.00 92.56 148 ILE A C 1
ATOM 1171 O O . ILE A 1 148 ? 6.283 4.852 -26.066 1.00 92.56 148 ILE A O 1
ATOM 1175 N N . HIS A 1 149 ? 7.210 5.062 -24.043 1.00 90.44 149 HIS A N 1
ATOM 1176 C CA . HIS A 1 149 ? 8.431 5.720 -24.507 1.00 90.44 149 HIS A CA 1
ATOM 1177 C C . HIS A 1 149 ? 9.531 4.735 -24.921 1.00 90.44 149 HIS A C 1
ATOM 1179 O O . HIS A 1 149 ? 10.614 5.162 -25.324 1.00 90.44 149 HIS A O 1
ATOM 1185 N N . HIS A 1 150 ? 9.293 3.425 -24.830 1.00 86.88 150 HIS A N 1
ATOM 1186 C CA . HIS A 1 150 ? 10.272 2.439 -25.267 1.00 86.88 150 HIS A CA 1
ATOM 1187 C C . HIS A 1 150 ? 10.372 2.447 -26.793 1.00 86.88 150 HIS A C 1
ATOM 1189 O O . HIS A 1 150 ? 9.424 2.110 -27.503 1.00 86.88 150 HIS A O 1
ATOM 1195 N N . THR A 1 151 ? 11.545 2.814 -27.309 1.00 77.75 151 THR A N 1
ATOM 1196 C CA . THR A 1 151 ? 11.819 2.744 -28.742 1.00 77.75 151 THR A CA 1
ATOM 1197 C C . THR A 1 151 ? 11.861 1.279 -29.156 1.00 77.75 151 THR A C 1
ATOM 1199 O O . THR A 1 151 ? 12.691 0.487 -28.706 1.00 77.75 151 THR A O 1
ATOM 1202 N N . THR A 1 152 ? 10.919 0.884 -30.005 1.00 65.31 152 THR A N 1
ATOM 1203 C CA . THR A 1 152 ? 10.905 -0.467 -30.561 1.00 65.31 152 THR A CA 1
ATOM 1204 C C . THR A 1 152 ? 12.127 -0.571 -31.471 1.00 65.31 152 THR A C 1
ATOM 1206 O O . THR A 1 152 ? 12.230 0.160 -32.449 1.00 65.31 152 THR A O 1
ATOM 1209 N N . SER A 1 153 ? 13.090 -1.438 -31.154 1.00 59.72 153 SER A N 1
ATOM 1210 C CA . SER A 1 153 ? 14.401 -1.536 -31.832 1.00 59.72 153 SER A CA 1
ATOM 1211 C C . SER A 1 153 ? 14.347 -1.954 -33.317 1.00 59.72 153 SER A C 1
ATOM 1213 O O . SER A 1 153 ? 15.372 -2.275 -33.918 1.00 59.72 153 SER A O 1
ATOM 1215 N N . LEU A 1 154 ? 13.158 -1.946 -33.919 1.00 61.84 154 LEU A N 1
ATOM 1216 C CA . LEU A 1 154 ? 12.893 -2.270 -35.314 1.00 61.84 154 LEU A CA 1
ATOM 1217 C C . LEU A 1 154 ? 13.140 -1.089 -36.258 1.00 61.84 154 LEU A C 1
ATOM 1219 O O . LEU A 1 154 ? 13.415 -1.334 -37.427 1.00 61.84 154 LEU A O 1
ATOM 1223 N N . ASP A 1 155 ? 13.169 0.153 -35.778 1.00 58.12 155 ASP A N 1
ATOM 1224 C CA . ASP A 1 155 ? 13.508 1.290 -36.648 1.00 58.12 155 ASP A CA 1
ATOM 1225 C C . ASP A 1 155 ? 15.021 1.373 -36.896 1.00 58.12 155 ASP A C 1
ATOM 1227 O O . ASP A 1 155 ? 15.466 1.740 -37.976 1.00 58.12 155 ASP A O 1
ATOM 1231 N N . GLY A 1 156 ? 15.841 0.970 -35.920 1.00 57.28 156 GLY A N 1
ATOM 1232 C CA . GLY A 1 156 ? 17.301 1.061 -36.011 1.00 57.28 156 GLY A CA 1
ATOM 1233 C C . GLY A 1 156 ? 17.929 -0.038 -36.866 1.00 57.28 156 GLY A C 1
ATOM 1234 O O . GLY A 1 156 ? 18.737 0.245 -37.744 1.00 57.28 156 GLY A O 1
ATOM 1235 N N . HIS A 1 157 ? 17.565 -1.301 -36.644 1.00 60.72 157 HIS A N 1
ATOM 1236 C CA . HIS A 1 157 ? 18.161 -2.407 -37.399 1.00 60.72 157 HIS A CA 1
ATOM 1237 C C . HIS A 1 157 ? 17.606 -2.516 -38.817 1.00 60.72 157 HIS A C 1
ATOM 1239 O O . HIS A 1 157 ? 18.381 -2.774 -39.730 1.00 60.72 157 HIS A O 1
ATOM 1245 N N . THR A 1 158 ? 16.316 -2.251 -39.023 1.00 63.41 158 THR A N 1
ATOM 1246 C CA . THR A 1 158 ? 15.704 -2.301 -40.358 1.00 63.41 158 THR A CA 1
ATOM 1247 C C . THR A 1 158 ? 16.164 -1.124 -41.212 1.00 63.41 158 THR A C 1
ATOM 1249 O O . THR A 1 158 ? 16.575 -1.350 -42.341 1.00 63.41 158 THR A O 1
ATOM 1252 N N . ALA A 1 159 ? 16.252 0.097 -40.661 1.00 64.06 159 ALA A N 1
ATOM 1253 C CA . ALA A 1 159 ? 16.767 1.246 -41.414 1.00 64.06 159 ALA A CA 1
ATOM 1254 C C . ALA A 1 159 ? 18.277 1.157 -41.693 1.00 64.06 159 ALA A C 1
ATOM 1256 O O . ALA A 1 159 ? 18.742 1.639 -42.725 1.00 64.06 159 ALA A O 1
ATOM 1257 N N . LEU A 1 160 ? 19.069 0.547 -40.799 1.00 70.19 160 LEU A N 1
ATOM 1258 C CA . LEU A 1 160 ? 20.496 0.310 -41.048 1.00 70.19 160 LEU A CA 1
ATOM 1259 C C . LEU A 1 160 ? 20.734 -0.830 -42.038 1.00 70.19 160 LEU A C 1
ATOM 1261 O O . LEU A 1 160 ? 21.697 -0.757 -42.795 1.00 70.19 160 LEU A O 1
ATOM 1265 N N . GLN A 1 161 ? 19.890 -1.860 -42.039 1.00 69.44 161 GLN A N 1
ATOM 1266 C CA . GLN A 1 161 ? 19.945 -2.945 -43.015 1.00 69.44 161 GLN A CA 1
ATOM 1267 C C . GLN A 1 161 ? 19.507 -2.436 -44.396 1.00 69.44 161 GLN A C 1
ATOM 1269 O O . GLN A 1 161 ? 20.257 -2.556 -45.353 1.00 69.44 16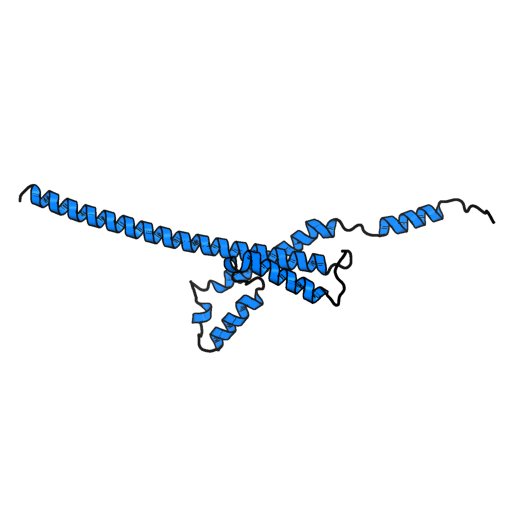1 GLN A O 1
ATOM 1274 N N . GLU A 1 162 ? 18.385 -1.719 -44.471 1.00 71.31 162 GLU A N 1
ATOM 1275 C CA . GLU A 1 162 ? 17.869 -1.096 -45.694 1.00 71.31 162 GLU A CA 1
ATOM 1276 C C . GLU A 1 162 ? 18.839 -0.048 -46.266 1.00 71.31 162 GLU A C 1
ATOM 1278 O O . GLU A 1 162 ? 19.075 -0.002 -47.473 1.00 71.31 162 GLU A O 1
ATOM 1283 N N . ARG A 1 163 ? 19.504 0.747 -45.413 1.00 69.56 163 ARG A N 1
ATOM 1284 C CA . ARG A 1 163 ? 20.599 1.640 -45.833 1.00 69.56 163 ARG A CA 1
ATOM 1285 C C . ARG A 1 163 ? 21.830 0.862 -46.312 1.00 69.56 163 ARG A C 1
ATOM 1287 O O . ARG A 1 163 ? 22.509 1.328 -47.217 1.00 69.56 163 ARG A O 1
ATOM 1294 N N . ARG A 1 164 ? 22.157 -0.289 -45.715 1.00 73.56 164 ARG A N 1
ATOM 1295 C CA . ARG A 1 164 ? 23.303 -1.122 -46.130 1.00 73.56 164 ARG A CA 1
ATOM 1296 C C . ARG A 1 164 ? 23.040 -1.812 -47.472 1.00 73.56 164 ARG A C 1
ATOM 1298 O O . ARG A 1 164 ? 23.968 -1.937 -48.261 1.00 73.56 164 ARG A O 1
ATOM 1305 N N . ASP A 1 165 ? 21.788 -2.169 -47.740 1.00 74.50 165 ASP A N 1
ATOM 1306 C CA . ASP A 1 165 ? 21.351 -2.855 -48.961 1.00 74.50 165 ASP A CA 1
ATOM 1307 C C . ASP A 1 165 ? 21.108 -1.890 -50.142 1.00 74.50 165 ASP A C 1
ATOM 1309 O O . ASP A 1 165 ? 21.160 -2.295 -51.302 1.00 74.50 165 ASP A O 1
ATOM 1313 N N . THR A 1 166 ? 20.868 -0.602 -49.868 1.00 76.94 166 THR A N 1
ATOM 1314 C CA . THR A 1 166 ? 20.689 0.452 -50.889 1.00 76.94 166 THR A CA 1
ATOM 1315 C C . THR A 1 166 ? 21.989 1.150 -51.292 1.00 76.94 166 THR A C 1
ATOM 1317 O O . THR A 1 166 ? 22.018 1.861 -52.300 1.00 76.94 166 THR A O 1
ATOM 1320 N N . LEU A 1 167 ? 23.074 0.971 -50.534 1.00 77.56 167 LEU A N 1
ATOM 1321 C CA . LEU A 1 167 ? 24.378 1.507 -50.906 1.00 77.56 167 LEU A CA 1
ATOM 1322 C C . LEU A 1 167 ? 24.969 0.673 -52.051 1.00 77.56 167 LEU A C 1
ATOM 1324 O O . LEU A 1 167 ? 25.003 -0.555 -51.958 1.00 77.56 167 LEU A O 1
ATOM 1328 N N . PRO A 1 168 ? 25.469 1.307 -53.128 1.00 74.62 168 PRO A N 1
ATOM 1329 C CA . PRO A 1 168 ? 26.247 0.583 -54.116 1.00 74.62 168 PRO A CA 1
ATOM 1330 C C . PRO A 1 168 ? 27.437 -0.058 -53.404 1.00 74.62 168 PRO A C 1
ATOM 1332 O O . PRO A 1 168 ? 28.153 0.614 -52.659 1.00 74.62 168 PRO A O 1
ATOM 1335 N N . VAL A 1 169 ? 27.618 -1.363 -53.617 1.00 73.00 169 VAL A N 1
ATOM 1336 C CA . VAL A 1 169 ? 28.768 -2.107 -53.107 1.00 73.00 169 VAL A CA 1
ATOM 1337 C C . VAL A 1 169 ? 30.013 -1.488 -53.732 1.00 73.00 169 VAL A C 1
ATOM 1339 O O . VAL A 1 169 ? 30.333 -1.700 -54.900 1.00 73.00 169 VAL A O 1
ATOM 1342 N N . ASP A 1 170 ? 30.660 -0.637 -52.948 1.00 72.75 170 ASP A N 1
ATOM 1343 C CA . ASP A 1 170 ? 32.005 -0.142 -53.162 1.00 72.75 170 ASP A CA 1
ATOM 1344 C C . ASP A 1 170 ? 32.924 -1.370 -53.254 1.00 72.75 170 ASP A C 1
ATOM 1346 O O . ASP A 1 170 ? 33.337 -1.939 -52.247 1.00 72.75 170 ASP A O 1
ATOM 1350 N N . ASN A 1 171 ? 33.197 -1.818 -54.483 1.00 59.59 171 ASN A N 1
ATOM 1351 C CA . ASN A 1 171 ? 34.260 -2.772 -54.777 1.00 59.59 171 ASN A CA 1
ATOM 1352 C C . ASN A 1 171 ? 35.6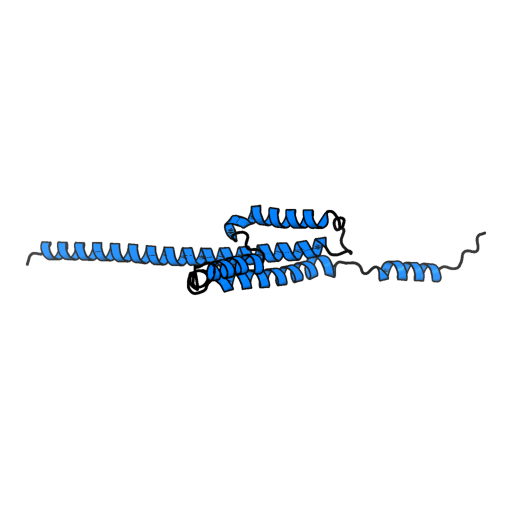17 -2.066 -54.645 1.00 59.59 171 ASN A C 1
ATOM 1354 O O . ASN A 1 171 ? 36.336 -1.877 -55.632 1.00 59.59 171 ASN A O 1
ATOM 1358 N N . ARG A 1 172 ? 35.984 -1.678 -53.426 1.00 59.91 172 ARG A N 1
ATOM 1359 C CA . ARG A 1 172 ? 37.376 -1.442 -53.058 1.00 59.91 172 ARG A CA 1
ATOM 1360 C C . ARG A 1 172 ? 37.844 -2.614 -52.212 1.00 59.91 172 ARG A C 1
ATOM 1362 O O . ARG A 1 172 ? 37.458 -2.757 -51.059 1.00 59.91 172 ARG A O 1
ATOM 1369 N N . PHE A 1 173 ? 38.589 -3.456 -52.928 1.00 55.31 173 PHE A N 1
ATOM 1370 C CA . PHE A 1 173 ? 39.668 -4.354 -52.518 1.00 55.31 173 PHE A CA 1
ATOM 1371 C C . PHE A 1 173 ? 39.992 -4.411 -51.023 1.00 55.31 173 PHE A C 1
ATOM 1373 O O . PHE A 1 173 ? 40.311 -3.347 -50.447 1.00 55.31 173 PHE A O 1
#

Sequence (173 aa):
MSRNCKRMQRAKYHMIAELFIIFNDTLVSQLELVNYFYKLFLFFKLVSSTLLVGLIFALTDKRNAGPSPQVLPLCIGLIVFGIGLAFGINCGYGINPARNLIPRIFTAIAGWKVEALSYQNYYFWAPILAQLLGGVLGAFAYIISIEIHHTTSLDGHTALQERRDTLPVDNRF

pLDDT: mean 85.31, std 10.07, range [55.31, 97.62]

Foldseek 3Di:
DDPVVVVVVVVVVVVVVVVVVVVVVVVVVVVVVVVVLVVQLLVLLLQLLLQLLLVLCQQPDPLHPHDDPVCSVVVSVVSLVVSCVVCCVSHVSCLALCVLVVVLVVVCVVPCNCVSQCPPNRCSVSSSVSNVNSNVNSVVCNCVPPVVPRDPCCCPVVVVVVVVVPDDPPPDD

Radius of gyration: 30.74 Å; chains: 1; bounding box: 83×57×97 Å